Protein AF-A0A0F3RN59-F1 (afdb_monomer)

Organism: NCBI:txid1441384

Solvent-accessible surface area (backbone atoms only — not comparable to full-atom values): 3826 Å² total; per-residue (Å²): 132,81,70,75,62,38,41,53,60,78,56,64,75,69,51,74,67,54,43,54,51,35,25,64,73,48,75,44,92,72,58,63,68,59,54,44,52,50,45,51,53,50,20,70,75,40,68,86,48,64,32,72,49,70,68,58,47,44,60,52,58,42,73,106

Mean predicted aligned error: 3.73 Å

Sequence (64 aa):
MLPKRKRLADYYPLTPEDAVILQRMSSRSFNIYFINQLLLKLSNKYPNRHFANKIAVLNYMAKA

Nearest PDB structures (foldseek):
  8vtv-assembly2_2U  TM=4.574E-01  e=5.364E+00  Thermus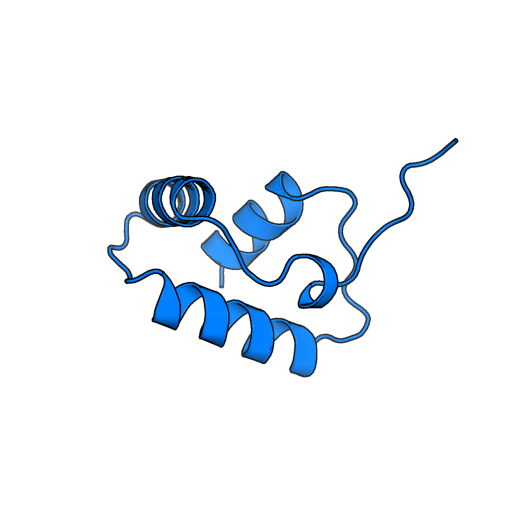 thermophilus HB8
  8y39-assembly1_O  TM=4.645E-01  e=5.364E+00  Staphylococcus aureus
  6cfj-assembl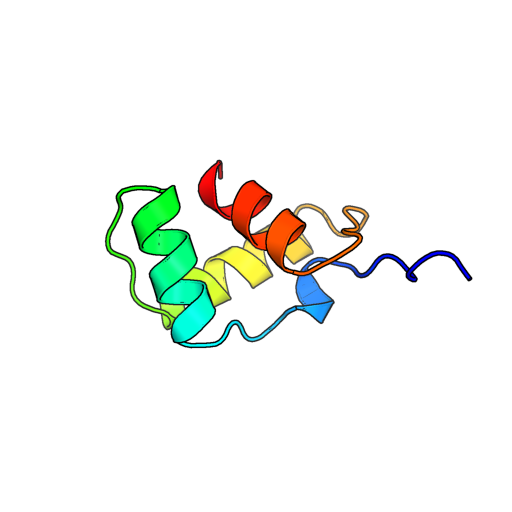y1_1U  TM=4.547E-01  e=6.961E+00  Thermus thermophilus HB8
  6wd6-assembly1_q  TM=4.260E-01  e=5.026E+00  Escherichia coli K-12
  7bl2-assembly1_Q  TM=4.192E-01  e=5.725E+00  Escherichia coli K-12

Radius of gyration: 11.31 Å; Cα contacts (8 Å, |Δi|>4): 63; chains: 1; bounding box: 28×22×27 Å

Secondary structure (DSSP, 8-state):
-----EEGGGGPSPPHHHHHHHHHHHT----HHHHHHHHHHHHHH-TT-EESSHHHHHHHHHT-

Structure (mmCIF, N/CA/C/O backbone):
data_AF-A0A0F3RN59-F1
#
_entry.id   AF-A0A0F3RN59-F1
#
loop_
_atom_site.group_PDB
_atom_site.id
_atom_site.type_symbol
_atom_site.label_atom_id
_atom_site.label_alt_id
_atom_site.label_comp_id
_atom_site.label_asym_id
_atom_site.label_entity_id
_atom_site.label_seq_id
_atom_site.pdbx_PDB_ins_code
_atom_site.Cartn_x
_atom_site.Cartn_y
_atom_site.Cartn_z
_atom_site.occupancy
_atom_s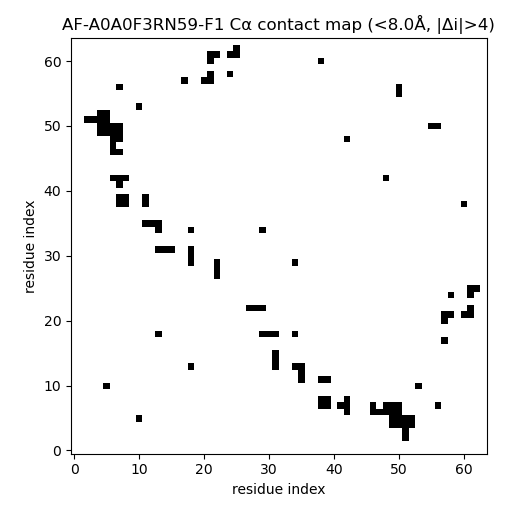ite.B_iso_or_equiv
_atom_site.auth_seq_id
_atom_site.auth_comp_id
_atom_site.auth_asym_id
_atom_site.auth_atom_id
_atom_site.pdbx_PDB_model_num
ATOM 1 N N . MET A 1 1 ? 19.153 -1.558 -16.428 1.00 49.50 1 MET A N 1
ATOM 2 C CA . MET A 1 1 ? 17.898 -2.34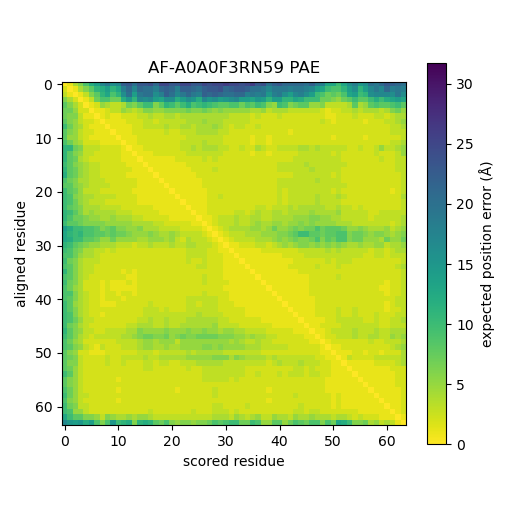6 -16.460 1.00 49.50 1 MET A CA 1
ATOM 3 C C . MET A 1 1 ? 16.767 -1.462 -15.951 1.00 49.50 1 MET A C 1
ATOM 5 O O . MET A 1 1 ? 16.946 -0.857 -14.902 1.00 49.50 1 MET A O 1
ATOM 9 N N . LEU A 1 2 ? 15.650 -1.319 -16.677 1.00 56.91 2 LEU A N 1
ATOM 10 C CA . LEU A 1 2 ? 14.486 -0.591 -16.148 1.00 56.91 2 LEU A CA 1
ATOM 11 C C . LEU A 1 2 ? 13.939 -1.326 -14.911 1.00 56.91 2 LEU A C 1
ATOM 13 O O . LEU A 1 2 ? 13.868 -2.557 -14.945 1.00 56.91 2 LEU A O 1
ATOM 17 N N . PRO A 1 3 ? 13.537 -0.621 -13.836 1.00 62.25 3 PRO A N 1
ATOM 18 C CA . PRO A 1 3 ? 12.911 -1.273 -12.697 1.00 62.25 3 PRO A CA 1
ATOM 19 C C . PRO A 1 3 ? 11.646 -1.990 -13.171 1.00 62.25 3 PRO A C 1
ATOM 21 O O . PRO A 1 3 ? 10.748 -1.384 -13.765 1.00 62.25 3 PRO A O 1
ATOM 24 N N . LYS A 1 4 ? 11.597 -3.306 -12.942 1.00 79.38 4 LYS A N 1
ATOM 25 C CA . LYS A 1 4 ? 10.443 -4.140 -13.277 1.00 79.38 4 LYS A CA 1
ATOM 26 C C . LYS A 1 4 ? 9.234 -3.585 -12.526 1.00 79.38 4 LYS A C 1
ATOM 28 O O . LYS A 1 4 ? 9.232 -3.559 -11.296 1.00 79.38 4 LYS A O 1
ATOM 33 N N . ARG A 1 5 ? 8.234 -3.095 -13.265 1.00 89.00 5 ARG A N 1
ATOM 34 C CA . ARG A 1 5 ? 7.013 -2.548 -12.664 1.00 89.00 5 ARG A CA 1
ATOM 35 C C . ARG A 1 5 ? 6.268 -3.666 -11.934 1.00 89.00 5 ARG A C 1
ATOM 37 O O . ARG A 1 5 ? 6.136 -4.764 -12.472 1.00 89.00 5 ARG A O 1
ATOM 44 N N . LYS A 1 6 ? 5.782 -3.372 -10.733 1.00 91.50 6 LYS A N 1
ATOM 45 C CA . LYS A 1 6 ? 5.054 -4.305 -9.867 1.00 91.50 6 LYS A CA 1
ATOM 46 C C . LYS A 1 6 ? 3.582 -3.911 -9.770 1.00 91.50 6 LYS A C 1
ATOM 48 O O . LYS A 1 6 ? 3.247 -2.733 -9.905 1.00 91.50 6 LYS A O 1
ATOM 53 N N . ARG A 1 7 ? 2.694 -4.878 -9.571 1.00 93.00 7 ARG A N 1
ATOM 54 C CA . ARG A 1 7 ? 1.258 -4.653 -9.337 1.00 93.00 7 ARG A CA 1
ATOM 55 C C . ARG A 1 7 ? 1.033 -4.130 -7.923 1.00 93.00 7 ARG A C 1
ATOM 57 O O . ARG A 1 7 ? 1.882 -4.311 -7.062 1.00 93.00 7 ARG A O 1
ATOM 64 N N . LEU A 1 8 ? -0.136 -3.540 -7.656 1.00 92.88 8 LEU A N 1
ATOM 65 C CA . LEU A 1 8 ? -0.515 -3.094 -6.302 1.00 92.88 8 LEU A CA 1
ATOM 66 C C . LEU A 1 8 ? -0.388 -4.205 -5.255 1.00 92.88 8 LEU A C 1
ATOM 68 O O . LEU A 1 8 ? 0.159 -3.965 -4.186 1.00 92.88 8 LEU A O 1
ATOM 72 N N . ALA A 1 9 ? -0.846 -5.416 -5.587 1.00 92.56 9 ALA A N 1
ATOM 73 C CA . ALA A 1 9 ? -0.791 -6.570 -4.690 1.00 92.56 9 ALA A CA 1
ATOM 74 C C . ALA A 1 9 ? 0.643 -6.937 -4.271 1.00 92.56 9 ALA A C 1
ATOM 76 O O . ALA A 1 9 ? 0.847 -7.397 -3.155 1.00 92.56 9 ALA A O 1
ATOM 77 N N . ASP A 1 10 ? 1.641 -6.663 -5.115 1.00 94.25 10 ASP A N 1
ATOM 78 C CA . ASP A 1 10 ? 3.048 -6.970 -4.830 1.00 94.25 10 ASP A CA 1
ATOM 79 C C . ASP A 1 10 ? 3.660 -6.038 -3.764 1.00 94.25 10 ASP A C 1
ATOM 81 O O . ASP A 1 10 ? 4.796 -6.246 -3.338 1.00 94.25 10 ASP A O 1
ATOM 85 N N . TYR A 1 11 ? 2.943 -4.978 -3.372 1.00 93.44 11 TYR A N 1
ATOM 86 C CA . TYR A 1 11 ? 3.329 -4.064 -2.293 1.00 93.44 11 TYR A CA 1
ATOM 87 C C . TYR A 1 11 ? 2.621 -4.378 -0.969 1.00 93.44 11 TYR A C 1
ATOM 89 O O . TYR A 1 11 ? 2.808 -3.644 -0.002 1.00 93.44 11 TYR A O 1
ATOM 97 N N . TYR A 1 12 ? 1.806 -5.436 -0.914 1.00 93.44 12 TYR A N 1
ATOM 98 C CA . TYR A 1 12 ? 1.176 -5.893 0.320 1.00 93.44 12 TYR A CA 1
ATOM 99 C C . TYR A 1 12 ? 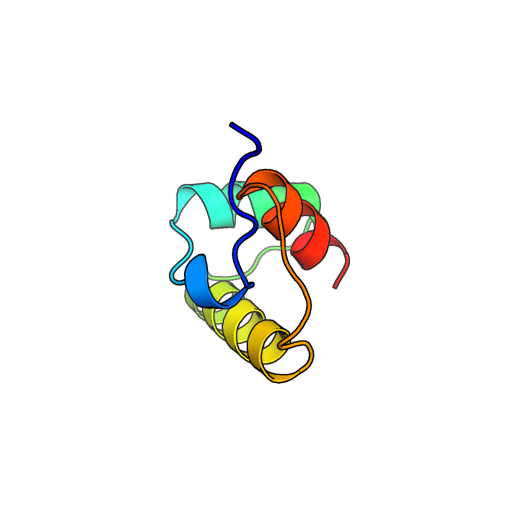2.142 -6.752 1.163 1.00 93.44 12 TYR A C 1
ATOM 101 O O . TYR A 1 12 ? 2.807 -7.626 0.603 1.00 93.44 12 TYR A O 1
ATOM 109 N N . PRO A 1 13 ? 2.154 -6.605 2.502 1.00 95.50 13 PRO A N 1
ATOM 110 C CA . PRO A 1 13 ? 1.506 -5.544 3.273 1.00 95.50 13 PRO A CA 1
ATOM 111 C C . PRO A 1 13 ? 2.338 -4.250 3.275 1.00 95.50 13 PRO A C 1
ATOM 113 O O . PRO A 1 13 ? 3.565 -4.280 3.169 1.00 95.50 13 PRO A O 1
ATOM 116 N N . LEU A 1 14 ? 1.670 -3.109 3.462 1.00 93.88 14 LEU A N 1
ATOM 117 C CA . LEU A 1 14 ? 2.345 -1.858 3.807 1.00 93.88 14 LEU A CA 1
ATOM 118 C C . LEU A 1 14 ? 2.847 -1.906 5.255 1.00 93.88 14 LEU A C 1
ATOM 120 O O . LEU A 1 14 ? 2.217 -2.525 6.118 1.00 93.88 14 LEU A O 1
ATOM 124 N N . THR A 1 15 ? 3.977 -1.248 5.506 1.00 94.56 15 THR A N 1
ATOM 125 C CA . THR A 1 15 ? 4.606 -1.139 6.826 1.00 94.56 15 THR A CA 1
ATOM 126 C C . THR A 1 15 ? 4.004 0.024 7.629 1.00 94.56 15 THR A C 1
ATOM 128 O O . THR A 1 15 ? 3.346 0.901 7.054 1.00 94.56 15 THR A O 1
ATOM 131 N N . PRO A 1 16 ? 4.210 0.076 8.959 1.00 93.56 16 PRO A N 1
ATOM 132 C CA . PRO A 1 16 ? 3.800 1.218 9.783 1.00 93.56 16 PRO A CA 1
ATOM 133 C C . PRO A 1 16 ? 4.319 2.565 9.268 1.00 93.56 16 PRO A C 1
ATOM 135 O O . PRO A 1 16 ? 3.586 3.553 9.276 1.00 93.56 16 PRO A O 1
ATOM 138 N N . GLU A 1 17 ? 5.544 2.605 8.750 1.00 94.25 17 GLU A N 1
ATOM 139 C CA . GLU A 1 17 ? 6.159 3.818 8.204 1.00 94.25 17 GLU A CA 1
ATOM 140 C C . GLU A 1 17 ? 5.420 4.300 6.951 1.00 94.25 17 GLU A C 1
ATOM 142 O O . GLU A 1 17 ? 5.135 5.492 6.818 1.00 94.25 17 GLU A O 1
ATOM 147 N N . ASP A 1 18 ? 5.038 3.382 6.057 1.00 93.94 18 ASP A N 1
ATOM 148 C CA . ASP A 1 18 ? 4.230 3.723 4.883 1.00 93.94 18 ASP A CA 1
ATOM 149 C C . ASP A 1 18 ? 2.863 4.273 5.280 1.00 93.94 18 ASP A C 1
ATOM 151 O O . ASP A 1 18 ? 2.364 5.209 4.655 1.00 93.94 18 ASP A O 1
ATOM 155 N N . ALA A 1 19 ? 2.250 3.686 6.312 1.00 92.19 19 ALA A N 1
ATOM 156 C CA . ALA A 1 19 ? 0.961 4.126 6.821 1.00 92.19 19 ALA A CA 1
ATOM 157 C C . ALA A 1 19 ? 1.048 5.564 7.351 1.00 92.19 19 ALA A C 1
ATOM 159 O O . ALA A 1 19 ? 0.197 6.384 7.010 1.00 92.19 19 ALA A O 1
ATOM 160 N N . VAL A 1 20 ? 2.104 5.901 8.101 1.00 93.31 20 VAL A N 1
ATOM 161 C CA . VAL A 1 20 ? 2.356 7.275 8.573 1.00 93.31 20 VAL A CA 1
ATOM 162 C C . VAL A 1 20 ? 2.542 8.240 7.399 1.00 93.31 20 VAL A C 1
ATOM 164 O O . VAL A 1 20 ? 1.978 9.336 7.405 1.00 93.31 20 VAL A O 1
ATOM 167 N N . ILE A 1 21 ? 3.293 7.843 6.368 1.00 93.94 21 ILE A N 1
ATOM 168 C CA . ILE A 1 21 ? 3.468 8.654 5.154 1.00 93.94 21 ILE A CA 1
ATOM 169 C C . ILE A 1 21 ? 2.113 8.888 4.471 1.00 93.94 21 ILE A C 1
ATOM 171 O O . ILE A 1 21 ? 1.766 10.029 4.166 1.00 93.94 21 ILE A O 1
ATOM 175 N N . LEU A 1 22 ? 1.320 7.833 4.281 1.00 92.81 22 LEU A N 1
ATOM 176 C CA . LEU A 1 22 ? 0.023 7.904 3.610 1.00 92.81 22 LEU A CA 1
ATOM 177 C C . LEU A 1 22 ? -0.979 8.783 4.373 1.00 92.81 22 LEU A C 1
ATOM 179 O O . LEU A 1 22 ? -1.696 9.580 3.763 1.00 92.81 22 LEU A O 1
ATOM 183 N N . GLN A 1 23 ? -1.007 8.679 5.703 1.00 92.69 23 GLN A N 1
ATOM 184 C CA . GLN A 1 23 ? -1.832 9.530 6.564 1.00 92.69 23 GLN A CA 1
ATOM 185 C C . GLN A 1 23 ? -1.465 11.007 6.410 1.00 92.69 23 GLN A C 1
ATOM 187 O O . GLN A 1 23 ? -2.3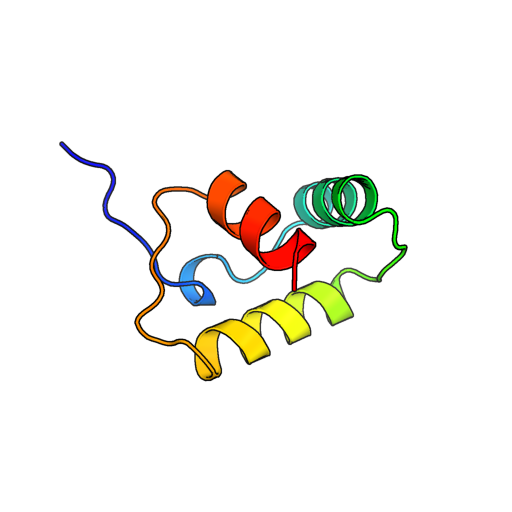43 11.848 6.217 1.00 92.69 23 GLN A O 1
ATOM 192 N N . ARG A 1 24 ? -0.164 11.327 6.433 1.00 92.94 24 ARG A N 1
ATOM 193 C CA . ARG A 1 24 ? 0.324 12.702 6.244 1.00 92.94 24 ARG A CA 1
ATOM 194 C C . ARG A 1 24 ? -0.040 13.243 4.865 1.00 92.94 24 ARG A C 1
ATOM 196 O O . ARG A 1 24 ? -0.552 14.353 4.773 1.00 92.94 24 ARG A O 1
ATOM 203 N N . MET A 1 25 ? 0.170 12.450 3.812 1.00 92.31 25 MET A N 1
ATOM 204 C CA . MET A 1 25 ? -0.131 12.842 2.429 1.00 92.31 25 MET A CA 1
ATOM 205 C C . MET A 1 25 ? -1.624 13.064 2.175 1.00 92.31 25 MET A C 1
ATOM 207 O O . MET A 1 25 ? -1.980 13.912 1.365 1.00 92.31 25 MET A O 1
ATOM 211 N N . SER A 1 26 ? -2.487 12.292 2.836 1.00 89.00 26 SER A N 1
ATOM 212 C CA . SER A 1 26 ? -3.943 12.401 2.684 1.00 89.00 26 SER A CA 1
ATOM 213 C C . SER A 1 26 ? -4.595 13.351 3.691 1.00 89.00 26 SER A C 1
ATOM 215 O O . SER A 1 26 ? -5.786 13.623 3.569 1.00 89.00 26 SER A O 1
ATOM 217 N N . SER A 1 27 ? -3.843 13.837 4.687 1.00 89.44 27 SER A N 1
ATOM 218 C CA . SER A 1 27 ? -4.360 14.573 5.853 1.00 89.44 27 SER A CA 1
ATOM 219 C C . SER A 1 27 ? -5.513 13.844 6.558 1.00 89.44 27 SER A C 1
ATOM 221 O O . SER A 1 27 ? -6.446 14.465 7.066 1.00 89.44 27 SER A O 1
ATOM 223 N N . ARG A 1 28 ? -5.466 12.508 6.573 1.00 88.12 28 ARG A N 1
ATOM 224 C CA . ARG A 1 28 ? -6.493 11.648 7.166 1.00 88.12 28 ARG A CA 1
ATOM 225 C C . ARG A 1 28 ? -5.849 10.596 8.059 1.00 88.12 28 ARG A C 1
ATOM 227 O O . ARG A 1 28 ? -4.875 9.950 7.678 1.00 88.12 28 ARG A O 1
ATOM 234 N N . SER A 1 29 ? -6.433 10.387 9.232 1.00 87.88 29 SER A N 1
ATOM 235 C CA . SER A 1 29 ? -6.000 9.350 10.167 1.00 87.88 29 SER A CA 1
ATOM 236 C C . SER A 1 29 ? -6.722 8.039 9.867 1.00 87.88 29 SER A C 1
ATOM 238 O O . SER A 1 29 ? -7.936 7.942 10.025 1.00 87.88 29 SER A O 1
ATOM 240 N N . PHE A 1 30 ? -5.973 7.014 9.464 1.00 86.75 30 PHE A N 1
ATOM 241 C CA . PHE A 1 30 ? -6.492 5.666 9.216 1.00 86.75 30 PHE A CA 1
ATOM 242 C C . PHE A 1 30 ? -5.601 4.624 9.873 1.00 86.75 30 PHE A C 1
ATOM 244 O O . PHE A 1 30 ? -4.382 4.746 9.818 1.00 86.75 30 PHE A O 1
ATOM 251 N N . ASN A 1 31 ? -6.162 3.557 10.436 1.00 90.06 31 ASN A N 1
ATOM 252 C CA . ASN A 1 31 ? -5.318 2.476 10.942 1.00 90.06 31 ASN A CA 1
ATOM 253 C C . ASN A 1 31 ? -4.666 1.680 9.786 1.00 90.06 31 ASN A C 1
ATOM 255 O O . ASN A 1 31 ? -5.178 1.629 8.663 1.00 90.06 31 ASN A O 1
ATOM 259 N N . ILE A 1 32 ? -3.528 1.039 10.065 1.00 93.62 32 ILE A N 1
ATOM 260 C CA . ILE A 1 32 ? -2.770 0.257 9.074 1.00 93.62 32 ILE A CA 1
ATOM 261 C C . ILE A 1 32 ? -3.574 -0.912 8.484 1.00 93.62 32 ILE A C 1
ATOM 263 O O . ILE A 1 32 ? -3.411 -1.248 7.312 1.00 93.62 32 ILE A O 1
ATOM 267 N N . TYR A 1 33 ? -4.482 -1.504 9.263 1.00 94.44 33 TYR A N 1
ATOM 268 C CA . TYR A 1 33 ? -5.356 -2.577 8.796 1.00 94.44 33 TYR A CA 1
ATOM 269 C C . TYR A 1 33 ? -6.277 -2.095 7.666 1.00 94.44 33 TYR A C 1
ATOM 271 O O . TYR A 1 33 ? -6.342 -2.721 6.609 1.00 94.44 33 TYR A O 1
ATOM 279 N N . PHE A 1 34 ? -6.919 -0.939 7.841 1.00 93.00 34 PHE A N 1
ATOM 280 C CA . PHE A 1 34 ? -7.773 -0.304 6.841 1.00 93.00 34 PHE A CA 1
ATOM 281 C C . PHE A 1 34 ? -6.991 0.022 5.569 1.00 93.00 34 PHE A C 1
ATOM 283 O O . PHE A 1 34 ? -7.453 -0.273 4.469 1.00 93.00 34 PHE A O 1
ATOM 290 N N . ILE A 1 35 ? -5.787 0.581 5.713 1.00 93.31 35 ILE A N 1
ATOM 291 C CA . ILE A 1 35 ? -4.911 0.912 4.582 1.00 93.31 35 ILE A CA 1
ATOM 292 C C . ILE A 1 35 ? -4.576 -0.348 3.766 1.00 93.31 35 ILE A C 1
ATOM 294 O O . ILE A 1 35 ? -4.665 -0.341 2.538 1.00 93.31 35 ILE A O 1
ATOM 298 N N . ASN A 1 36 ? -4.244 -1.446 4.442 1.00 95.25 36 ASN A N 1
ATOM 299 C CA . ASN A 1 36 ? -3.942 -2.719 3.796 1.00 95.25 36 ASN A CA 1
ATOM 300 C C . ASN A 1 36 ? -5.176 -3.337 3.112 1.00 95.25 36 ASN A C 1
ATOM 302 O O . ASN A 1 36 ? -5.065 -3.840 1.993 1.00 95.25 36 ASN A O 1
ATOM 306 N N . GLN A 1 37 ? -6.368 -3.220 3.708 1.00 95.00 37 GLN A N 1
ATOM 307 C CA . GLN A 1 37 ? -7.623 -3.621 3.056 1.00 95.00 37 GLN A CA 1
ATOM 308 C C . GLN A 1 37 ? -7.944 -2.757 1.826 1.00 95.00 37 GLN A C 1
ATOM 310 O O . GLN A 1 37 ? -8.372 -3.278 0.793 1.00 95.00 37 GLN A O 1
ATOM 315 N N . LEU A 1 38 ? -7.692 -1.447 1.890 1.00 93.62 38 LEU A N 1
ATOM 316 C CA . LEU A 1 38 ? -7.840 -0.548 0.745 1.00 93.62 38 LEU A CA 1
ATOM 317 C C . LEU A 1 38 ? -6.887 -0.936 -0.393 1.00 93.62 38 LEU A C 1
ATOM 319 O O . LEU A 1 38 ? -7.315 -0.991 -1.546 1.00 93.62 38 LEU A O 1
ATOM 323 N N . LEU A 1 39 ? -5.625 -1.250 -0.081 1.00 95.00 39 LEU A N 1
ATOM 324 C CA . LEU A 1 39 ? -4.648 -1.705 -1.073 1.00 95.00 39 LEU A CA 1
ATOM 325 C C . LEU A 1 39 ? -5.130 -2.971 -1.790 1.00 95.00 39 LEU A C 1
ATOM 327 O O . LEU A 1 39 ? -5.107 -3.007 -3.021 1.00 95.00 39 LEU A O 1
ATOM 331 N N . LEU A 1 40 ? -5.616 -3.972 -1.047 1.00 95.62 40 LEU A N 1
ATOM 332 C CA . LEU A 1 40 ? -6.164 -5.208 -1.620 1.00 95.62 40 LEU A CA 1
ATOM 333 C C . LEU A 1 40 ? -7.418 -4.946 -2.468 1.00 95.62 40 LEU A C 1
ATOM 335 O O . LEU A 1 40 ? -7.578 -5.492 -3.559 1.00 95.62 40 LEU A O 1
ATOM 339 N N . LYS A 1 41 ? -8.308 -4.057 -2.015 1.00 95.31 41 LYS A N 1
ATOM 340 C CA . LYS A 1 41 ? -9.497 -3.674 -2.788 1.00 95.31 41 LYS A CA 1
ATOM 341 C C . LYS A 1 41 ? -9.116 -2.997 -4.109 1.00 95.31 41 LYS A C 1
ATOM 343 O O . LYS A 1 41 ? -9.705 -3.295 -5.148 1.00 95.31 41 LYS A O 1
ATOM 348 N N . LEU A 1 42 ? -8.131 -2.099 -4.084 1.00 94.38 42 LEU A N 1
ATOM 349 C CA . LEU A 1 42 ? -7.636 -1.407 -5.275 1.00 94.38 42 LEU A CA 1
ATOM 350 C C . LEU A 1 42 ? -6.880 -2.346 -6.220 1.00 94.38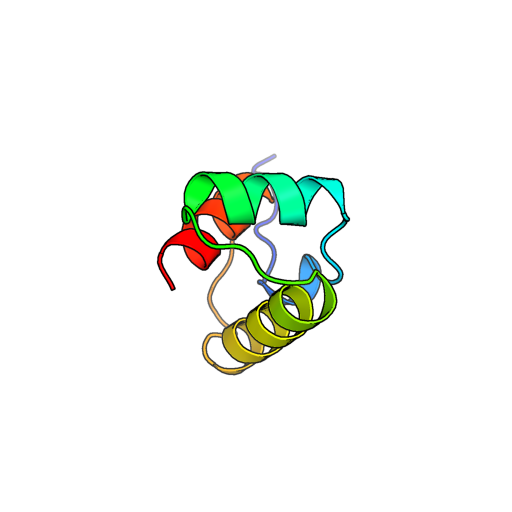 42 LEU A C 1
ATOM 352 O O . LEU A 1 42 ? -7.027 -2.204 -7.435 1.00 94.38 42 LEU A O 1
ATOM 356 N N . SER A 1 43 ? -6.101 -3.295 -5.692 1.00 94.44 43 SER A N 1
ATOM 357 C CA . SER A 1 43 ? -5.382 -4.273 -6.513 1.00 94.44 43 SER A CA 1
ATOM 358 C C . SER A 1 43 ? -6.348 -5.184 -7.271 1.00 94.44 43 SER A C 1
ATOM 360 O O . SER A 1 43 ? -6.154 -5.402 -8.466 1.00 94.44 43 SER A O 1
ATOM 362 N N . ASN A 1 44 ? -7.433 -5.612 -6.622 1.00 94.50 44 ASN A N 1
ATOM 363 C CA . ASN A 1 44 ? -8.488 -6.405 -7.251 1.00 94.50 44 ASN A CA 1
ATOM 364 C C . ASN A 1 44 ? -9.295 -5.595 -8.272 1.00 94.50 44 ASN A C 1
ATOM 366 O O . ASN A 1 44 ? -9.627 -6.105 -9.339 1.00 94.50 44 ASN A O 1
ATOM 370 N N . LYS A 1 45 ? -9.592 -4.321 -7.978 1.00 95.50 45 LYS A N 1
ATOM 371 C CA . LYS A 1 45 ? -10.335 -3.446 -8.900 1.00 95.50 45 LYS A CA 1
ATOM 372 C C . LYS A 1 45 ? -9.520 -3.076 -10.147 1.00 95.50 45 LYS A C 1
ATOM 374 O O . LYS A 1 45 ? -10.096 -2.882 -11.214 1.00 95.50 45 LYS A O 1
ATOM 379 N N . TYR A 1 46 ? -8.196 -2.962 -10.023 1.00 93.94 46 TYR A N 1
ATOM 380 C CA . TYR A 1 46 ? -7.305 -2.515 -11.098 1.00 93.94 46 TYR A CA 1
ATOM 381 C C . TYR A 1 46 ? -6.084 -3.443 -11.267 1.00 93.94 46 TYR A C 1
ATOM 383 O O . TYR A 1 46 ? -4.947 -3.006 -11.059 1.00 93.94 46 TYR A O 1
ATOM 391 N N . PRO A 1 47 ? -6.275 -4.703 -11.703 1.00 88.75 47 PRO A N 1
ATOM 392 C CA . PRO A 1 47 ? -5.216 -5.722 -11.722 1.00 88.75 47 PRO A CA 1
ATOM 393 C C . PRO A 1 47 ? -4.063 -5.400 -12.686 1.00 88.75 47 PRO A C 1
ATOM 395 O O . PRO A 1 47 ? -2.928 -5.825 -12.474 1.00 88.75 47 PRO A O 1
ATOM 398 N N . ASN A 1 48 ? -4.335 -4.601 -13.722 1.00 89.25 48 ASN A N 1
ATOM 399 C CA . ASN A 1 48 ? -3.352 -4.189 -14.728 1.00 89.25 48 ASN A CA 1
ATOM 400 C C . ASN A 1 48 ? -2.634 -2.876 -14.378 1.00 89.25 48 ASN A C 1
ATOM 402 O O . ASN A 1 48 ? -1.848 -2.363 -15.182 1.00 89.25 48 ASN A O 1
ATOM 406 N N . ARG A 1 49 ? -2.886 -2.304 -13.194 1.00 90.38 49 ARG A N 1
ATOM 407 C CA . ARG A 1 49 ? -2.207 -1.087 -12.751 1.00 90.38 49 ARG A CA 1
ATOM 408 C C . ARG A 1 49 ? -0.869 -1.450 -12.110 1.00 90.38 49 ARG A C 1
ATOM 410 O O . ARG A 1 49 ? -0.815 -2.105 -11.071 1.00 90.38 49 ARG A O 1
ATOM 417 N N . HIS A 1 50 ? 0.207 -1.000 -12.749 1.00 93.19 50 HIS A N 1
ATOM 418 C CA . HIS A 1 50 ? 1.575 -1.296 -12.342 1.00 93.19 50 HIS A CA 1
ATOM 419 C C . HIS A 1 50 ? 2.315 -0.022 -11.939 1.00 93.19 50 HIS A C 1
ATOM 421 O O . HIS A 1 50 ? 2.134 1.036 -12.544 1.00 93.19 50 HIS A O 1
ATOM 427 N N . PHE A 1 51 ? 3.195 -0.148 -10.954 1.00 93.56 51 PHE A N 1
ATOM 428 C CA . PHE A 1 51 ? 3.968 0.940 -10.378 1.00 93.56 51 PHE A CA 1
ATOM 429 C C . PHE A 1 51 ? 5.458 0.630 -10.454 1.00 93.56 51 PHE A C 1
ATOM 431 O O . PHE A 1 51 ? 5.881 -0.521 -10.358 1.00 93.56 51 PHE A O 1
ATOM 438 N N . ALA A 1 52 ? 6.266 1.667 -10.663 1.00 92.12 52 ALA A N 1
ATOM 439 C CA . ALA A 1 52 ? 7.716 1.521 -10.741 1.00 92.12 52 ALA A CA 1
ATOM 440 C C . ALA A 1 52 ? 8.359 1.345 -9.355 1.00 92.12 52 ALA A C 1
ATOM 442 O O . ALA A 1 52 ? 9.401 0.710 -9.232 1.00 92.12 52 ALA A O 1
ATOM 443 N N . ASN A 1 53 ? 7.757 1.922 -8.312 1.00 91.75 53 ASN A N 1
ATOM 444 C CA . ASN A 1 53 ? 8.273 1.911 -6.948 1.00 91.75 53 ASN A CA 1
ATOM 445 C C . ASN A 1 53 ? 7.150 2.170 -5.928 1.00 91.75 53 ASN A C 1
ATOM 447 O O . ASN A 1 53 ? 6.026 2.525 -6.286 1.00 91.75 53 ASN A O 1
ATOM 451 N N . LYS A 1 54 ? 7.481 1.995 -4.646 1.00 92.12 54 LYS A N 1
ATOM 452 C CA . LYS A 1 54 ? 6.550 2.118 -3.518 1.00 92.12 54 LYS A CA 1
ATOM 453 C C . LYS A 1 54 ? 6.010 3.542 -3.342 1.00 92.12 54 LYS A C 1
ATOM 455 O O . LYS A 1 54 ? 4.834 3.720 -3.061 1.00 92.12 54 LYS A O 1
ATOM 460 N N . ILE A 1 55 ? 6.832 4.562 -3.598 1.00 92.69 55 ILE A N 1
ATOM 461 C CA . ILE A 1 55 ? 6.427 5.975 -3.503 1.00 92.69 55 ILE A CA 1
ATOM 462 C C . ILE A 1 55 ? 5.287 6.283 -4.486 1.00 92.69 55 ILE A C 1
ATOM 464 O O . ILE A 1 55 ? 4.329 6.972 -4.135 1.00 92.69 55 ILE A O 1
ATOM 468 N N . ALA A 1 56 ? 5.350 5.748 -5.708 1.00 93.38 56 ALA A N 1
ATOM 469 C CA . ALA A 1 56 ? 4.284 5.911 -6.693 1.00 93.38 56 ALA A CA 1
ATOM 470 C C . ALA A 1 56 ? 2.967 5.246 -6.244 1.00 93.38 56 ALA A C 1
ATOM 472 O O . ALA A 1 56 ? 1.892 5.789 -6.499 1.00 93.38 56 ALA A O 1
ATOM 473 N N . VAL A 1 57 ? 3.047 4.113 -5.537 1.00 94.06 57 VAL A N 1
ATOM 474 C CA . VAL A 1 57 ? 1.880 3.442 -4.941 1.00 94.06 57 VAL A CA 1
ATOM 475 C C . VAL A 1 57 ? 1.253 4.299 -3.847 1.00 94.06 57 VAL A C 1
ATOM 477 O O . VAL A 1 57 ? 0.045 4.518 -3.879 1.00 94.06 57 VAL A O 1
ATOM 480 N N . LEU A 1 58 ? 2.056 4.837 -2.925 1.00 94.00 58 LEU A N 1
ATOM 481 C CA . LEU A 1 58 ? 1.551 5.683 -1.837 1.00 94.00 58 LEU A CA 1
ATOM 482 C C . LEU A 1 58 ? 0.895 6.961 -2.372 1.00 94.00 58 LEU A C 1
ATOM 484 O O . LEU A 1 58 ? -0.208 7.301 -1.959 1.00 94.00 58 LEU A O 1
ATOM 488 N N . ASN A 1 59 ? 1.501 7.614 -3.369 1.00 93.50 59 ASN A N 1
ATOM 489 C CA . ASN A 1 59 ? 0.891 8.761 -4.053 1.00 93.50 59 ASN A CA 1
ATOM 490 C C . ASN A 1 59 ? -0.449 8.419 -4.713 1.00 93.50 59 ASN A C 1
ATOM 492 O O . ASN A 1 59 ? -1.370 9.233 -4.711 1.00 93.50 59 ASN A O 1
ATOM 496 N N . TYR A 1 60 ? -0.555 7.231 -5.308 1.00 93.88 60 TYR A N 1
ATOM 497 C CA . TYR A 1 60 ? -1.799 6.775 -5.913 1.00 93.88 60 TYR A CA 1
ATOM 498 C C . TYR A 1 60 ? -2.879 6.511 -4.861 1.00 93.88 60 TYR A C 1
ATOM 500 O O . TYR A 1 60 ? -4.006 6.970 -5.025 1.00 93.88 60 TYR A O 1
ATOM 508 N N . MET A 1 61 ? -2.530 5.820 -3.775 1.00 93.12 61 MET A N 1
ATOM 509 C CA . MET A 1 61 ? -3.459 5.521 -2.686 1.00 93.12 61 MET A CA 1
ATOM 510 C C . MET A 1 61 ? -3.898 6.774 -1.920 1.00 93.12 61 MET A C 1
ATOM 512 O O . MET A 1 61 ? -5.040 6.833 -1.486 1.00 93.12 61 MET A O 1
ATOM 516 N N . ALA A 1 62 ? -3.03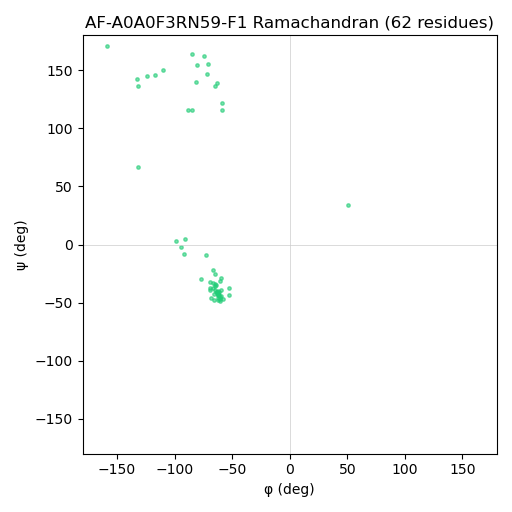8 7.789 -1.787 1.00 92.06 62 ALA A N 1
ATOM 517 C CA . ALA A 1 62 ? -3.381 9.044 -1.113 1.00 92.06 62 ALA A CA 1
ATOM 518 C C . ALA A 1 62 ? -4.455 9.860 -1.858 1.00 92.06 62 ALA A C 1
ATOM 520 O O . AL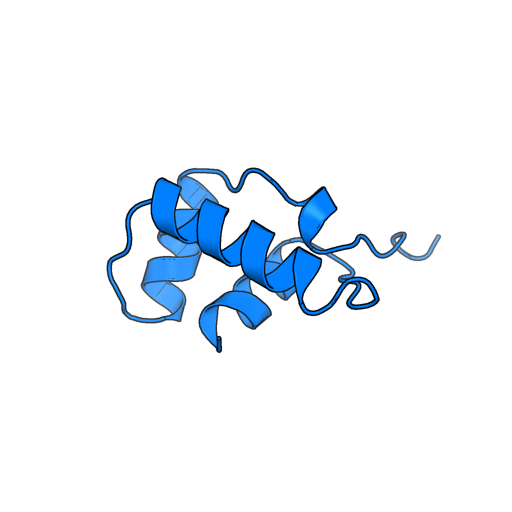A A 1 62 ? -5.117 10.695 -1.248 1.00 92.06 62 ALA A O 1
ATOM 521 N N . LYS A 1 63 ? -4.623 9.624 -3.168 1.00 88.12 63 LYS A N 1
ATOM 522 C CA . LYS A 1 63 ? -5.627 10.277 -4.025 1.00 88.12 63 LYS A CA 1
ATOM 523 C C . LYS A 1 63 ? -6.926 9.472 -4.178 1.00 88.12 63 LYS A C 1
ATOM 525 O O . LYS A 1 63 ? -7.796 9.908 -4.929 1.00 88.12 63 LYS A O 1
ATOM 530 N N . ALA A 1 64 ? -7.009 8.285 -3.574 1.00 76.94 64 ALA A N 1
ATOM 531 C CA . ALA A 1 64 ? -8.123 7.353 -3.746 1.00 76.94 64 ALA A CA 1
ATOM 532 C C . ALA A 1 64 ? -9.359 7.709 -2.906 1.00 76.94 64 ALA A C 1
ATOM 534 O O . ALA A 1 64 ? -9.225 8.401 -1.868 1.00 76.94 64 ALA A O 1
#

Foldseek 3Di:
DQQDWDALVVCPPDDPVLQVVLCVLLVHDDDSVVLRVLSVVVCVVCVPDTGSDPVVSSVVSSVD

pLDDT: mean 90.55, std 8.36, range [49.5, 95.62]